Protein AF-A0A349JEP7-F1 (afdb_monomer)

Radius of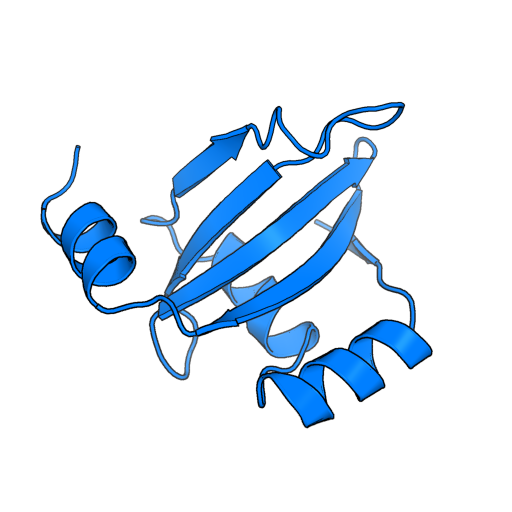 gyration: 12.42 Å; Cα contacts (8 Å, |Δi|>4): 168; chains: 1; bounding box: 28×28×32 Å

pLDDT: mean 86.29, s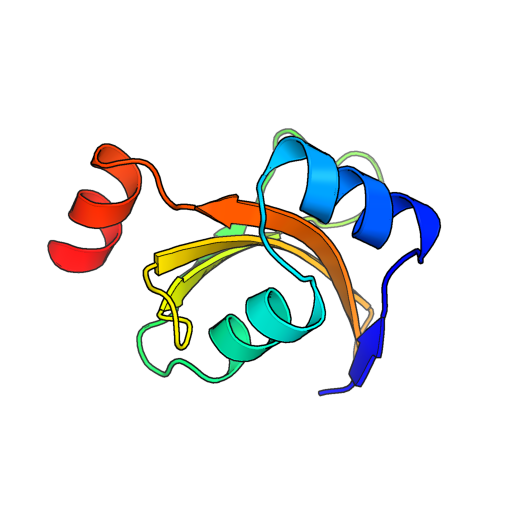td 10.94, range [48.84, 95.81]

Solvent-accessible surface area (backbone atoms only — not comparable to full-atom values): 5077 Å² total; per-residue (Å²): 128,48,78,45,65,57,68,69,55,38,52,51,30,29,74,76,46,73,31,50,60,77,52,51,57,43,21,79,72,29,90,82,38,48,74,44,79,35,74,94,68,32,87,92,48,71,29,32,36,35,38,23,50,32,100,90,45,53,31,37,33,35,30,32,76,62,85,72,32,40,36,56,71,48,40,32,69,48,50,77,66,56,46,46,59,61,72,70,55,129

Sequence (90 aa):
MEFEWNPEKAALNLQKHSVLFTEAATVFNDPLSTTFPDPDHSVGESRYVIIGLSRFGQLVVSHTDRGEKIRIISARKATRQEQRFYEEGI

Foldseek 3Di:
DAEDEDVVQQVVQCVPAVDGVVQVVCFVVAPLKDKDWDVVPPVPFTKIWIWGATPVGIKIWIWGDPDVYIYTRHMHHDDPVRVCVSVVPD

Nearest PDB structures (foldseek):
  7vd7-assembly1_A  TM=9.136E-01  e=1.068E-08  Salmonella enterica subsp. enterica serovar Typhimurium
  2vsz-assembly1_A-2  TM=4.340E-01  e=1.917E+00  Homo sapiens
  4bv8-assembly1_A-2  TM=3.386E-01  e=3.479E+00  Mus musculus
  8j1c-assembly1_A  TM=3.317E-01  e=9.579E+00  Pseudomonas veronii

Secondary structure (DSSP, 8-state):
-EEE--HHHHHHHHHHHS--HHHHGGGGG-TT-EEEE-GGG-SSS-EEEEEEEETTEEEEEEEEEETTEEEEEEEEEPPHHHHHHHHTT-

Structure (mmCIF, N/CA/C/O backbone):
data_AF-A0A349JEP7-F1
#
_entry.id   AF-A0A349JEP7-F1
#
loop_
_atom_site.group_PDB
_atom_site.id
_atom_site.type_symbol
_atom_sit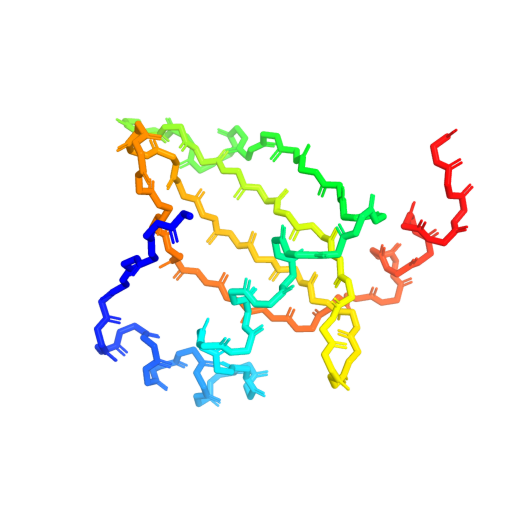e.label_atom_id
_atom_site.label_alt_id
_atom_site.label_comp_id
_atom_site.label_asym_id
_atom_site.label_entity_id
_atom_site.label_seq_id
_atom_site.pdbx_PDB_ins_code
_atom_site.Cartn_x
_atom_site.Cartn_y
_atom_site.Cartn_z
_atom_site.occupancy
_atom_site.B_iso_or_equiv
_atom_site.auth_seq_id
_atom_site.auth_comp_id
_atom_site.auth_asym_id
_atom_site.auth_atom_id
_atom_site.pdbx_PDB_model_num
ATOM 1 N N . MET A 1 1 ? -8.660 0.935 -13.923 1.00 75.44 1 MET A N 1
ATOM 2 C CA . MET A 1 1 ? -7.249 1.158 -13.549 1.00 75.44 1 MET A CA 1
ATOM 3 C C . MET A 1 1 ? -6.495 -0.135 -13.752 1.00 75.44 1 MET A C 1
ATOM 5 O O . MET A 1 1 ? -7.011 -1.182 -13.369 1.00 75.44 1 MET A O 1
ATOM 9 N N . GLU A 1 2 ? -5.322 -0.071 -14.371 1.00 88.44 2 GLU A N 1
ATOM 10 C CA . GLU A 1 2 ? -4.409 -1.213 -14.433 1.00 88.44 2 GLU A CA 1
ATOM 11 C C . GLU A 1 2 ? -3.448 -1.163 -13.245 1.00 88.44 2 GLU A C 1
ATOM 13 O O . GLU A 1 2 ? -2.908 -0.103 -12.928 1.00 88.44 2 GLU A O 1
ATOM 18 N N . PHE A 1 3 ? -3.221 -2.306 -12.599 1.00 93.00 3 PHE A N 1
ATOM 19 C CA . PHE A 1 3 ? -2.277 -2.417 -11.491 1.00 93.00 3 PHE A CA 1
ATOM 20 C C . PHE A 1 3 ? -1.054 -3.219 -11.915 1.00 93.00 3 PHE A C 1
ATOM 22 O O . PHE A 1 3 ? -1.179 -4.304 -12.482 1.00 93.00 3 PHE A O 1
ATOM 29 N N . GLU A 1 4 ? 0.128 -2.700 -11.599 1.00 94.44 4 GLU A N 1
ATOM 30 C CA . GLU A 1 4 ? 1.397 -3.384 -11.818 1.00 94.44 4 GLU A CA 1
ATOM 31 C C . GLU A 1 4 ? 2.186 -3.513 -10.514 1.00 94.44 4 GLU A C 1
ATOM 33 O O . GLU A 1 4 ? 2.111 -2.679 -9.610 1.00 94.44 4 GLU A O 1
ATOM 38 N N . TRP A 1 5 ? 2.980 -4.571 -10.402 1.00 95.00 5 TRP A N 1
ATOM 39 C CA . TRP A 1 5 ? 3.906 -4.753 -9.292 1.00 95.00 5 TRP A CA 1
ATOM 40 C C . TRP A 1 5 ? 5.030 -5.704 -9.683 1.00 95.00 5 TRP A C 1
ATOM 42 O O . TRP A 1 5 ? 4.911 -6.502 -10.609 1.00 95.00 5 TRP A O 1
ATOM 52 N N . ASN A 1 6 ? 6.139 -5.636 -8.948 1.00 93.62 6 ASN A N 1
ATOM 53 C CA . ASN A 1 6 ? 7.187 -6.642 -9.073 1.00 93.62 6 ASN A CA 1
ATOM 54 C C . ASN A 1 6 ? 6.753 -7.912 -8.295 1.00 93.62 6 ASN A C 1
ATOM 56 O O . ASN A 1 6 ? 6.409 -7.793 -7.115 1.00 93.62 6 ASN A O 1
ATOM 60 N N . PRO A 1 7 ? 6.765 -9.110 -8.912 1.00 94.31 7 PRO A N 1
ATOM 61 C CA . PRO A 1 7 ? 6.311 -10.349 -8.274 1.00 94.31 7 PRO A CA 1
ATOM 62 C C . PRO A 1 7 ? 7.179 -10.776 -7.081 1.00 94.31 7 PRO A C 1
ATOM 64 O O . PRO A 1 7 ? 6.646 -11.258 -6.084 1.00 94.31 7 PRO A O 1
ATOM 67 N N . GLU A 1 8 ? 8.490 -10.535 -7.125 1.00 95.12 8 GLU A N 1
ATOM 68 C CA . GLU A 1 8 ? 9.395 -10.791 -5.997 1.00 95.12 8 GLU A CA 1
ATOM 69 C C . GLU A 1 8 ? 9.058 -9.870 -4.823 1.00 95.12 8 GLU A C 1
ATOM 71 O O . GLU A 1 8 ? 8.962 -10.316 -3.680 1.00 95.12 8 GLU A O 1
ATOM 76 N N . LYS A 1 9 ? 8.779 -8.587 -5.099 1.00 93.38 9 LYS A N 1
ATOM 77 C CA . LYS A 1 9 ? 8.297 -7.660 -4.064 1.00 93.38 9 LYS A CA 1
ATOM 78 C C . LYS A 1 9 ? 6.948 -8.081 -3.495 1.00 93.38 9 LYS A C 1
ATOM 80 O O . LYS A 1 9 ? 6.762 -7.966 -2.289 1.00 93.38 9 LYS A O 1
ATOM 85 N N . ALA A 1 10 ? 6.030 -8.569 -4.325 1.00 94.44 10 ALA A N 1
ATOM 86 C CA . ALA A 1 10 ? 4.734 -9.051 -3.859 1.00 94.44 10 ALA A CA 1
ATOM 87 C C . ALA A 1 10 ? 4.892 -10.247 -2.904 1.00 94.44 10 ALA A C 1
ATOM 89 O O . ALA A 1 10 ? 4.270 -10.268 -1.842 1.00 94.44 10 ALA A O 1
ATOM 90 N N . ALA A 1 11 ? 5.773 -11.197 -3.235 1.00 95.06 11 ALA A N 1
ATOM 91 C CA . ALA A 1 11 ? 6.078 -12.339 -2.376 1.00 95.06 11 ALA A CA 1
ATOM 92 C C . ALA A 1 11 ? 6.719 -11.908 -1.044 1.00 95.06 11 ALA A C 1
ATOM 94 O O . ALA A 1 11 ? 6.278 -12.334 0.024 1.00 95.06 11 ALA A O 1
ATOM 95 N N . LEU A 1 12 ? 7.703 -11.003 -1.090 1.00 95.50 12 LEU A N 1
ATOM 96 C CA . LEU A 1 12 ? 8.340 -10.452 0.111 1.00 95.50 12 LEU A CA 1
ATOM 97 C C . LEU A 1 12 ? 7.351 -9.665 0.979 1.00 95.50 12 LEU A C 1
ATOM 99 O O . LEU A 1 12 ? 7.386 -9.759 2.206 1.00 95.50 12 LEU A O 1
ATOM 103 N N . ASN A 1 13 ? 6.445 -8.906 0.361 1.00 95.81 13 ASN A N 1
ATOM 104 C CA . ASN A 1 13 ? 5.415 -8.165 1.076 1.00 95.81 13 ASN A CA 1
ATOM 105 C C . ASN A 1 13 ? 4.436 -9.109 1.776 1.00 95.81 13 ASN A C 1
ATOM 107 O O . ASN A 1 13 ? 4.116 -8.898 2.943 1.00 95.81 13 ASN A O 1
ATOM 111 N N . LEU A 1 14 ? 4.007 -10.175 1.097 1.00 94.81 14 LEU A N 1
ATOM 112 C CA . LEU A 1 14 ? 3.163 -11.198 1.701 1.00 94.81 14 LEU A CA 1
ATOM 113 C C . LEU A 1 14 ? 3.859 -11.848 2.903 1.00 94.81 14 LEU A C 1
ATOM 115 O O . LEU A 1 14 ? 3.248 -11.991 3.958 1.00 94.81 14 LEU A O 1
ATOM 119 N N . GLN A 1 15 ? 5.142 -12.186 2.779 1.00 95.06 15 GLN A N 1
ATOM 120 C CA . GLN A 1 15 ? 5.899 -12.782 3.878 1.00 95.06 15 GLN A CA 1
ATOM 121 C C . GLN A 1 15 ? 6.049 -11.823 5.069 1.00 95.06 15 GLN A C 1
ATOM 123 O O . GLN A 1 15 ? 5.899 -12.233 6.217 1.00 95.06 15 GLN A O 1
ATOM 128 N N . LYS A 1 16 ? 6.341 -10.545 4.806 1.00 94.56 16 LYS A N 1
ATOM 129 C CA . LYS A 1 16 ? 6.639 -9.547 5.843 1.00 94.56 16 LYS A CA 1
ATOM 130 C C . LYS A 1 16 ? 5.392 -8.950 6.498 1.00 94.56 16 LYS A C 1
ATOM 132 O O . LYS A 1 16 ? 5.410 -8.642 7.686 1.00 94.56 16 LYS A O 1
ATOM 137 N N . HIS A 1 17 ? 4.336 -8.734 5.719 1.00 93.56 17 HIS A N 1
ATOM 138 C CA . HIS A 1 17 ? 3.154 -7.973 6.129 1.00 93.56 17 HIS A CA 1
ATOM 139 C C . HIS A 1 17 ? 1.858 -8.781 6.078 1.00 93.56 17 HIS A C 1
ATOM 141 O O . HIS A 1 17 ? 0.837 -8.295 6.561 1.00 93.56 17 HIS A O 1
ATOM 147 N N . SER A 1 18 ? 1.890 -9.999 5.526 1.00 94.06 18 SER A N 1
ATOM 148 C CA . SER A 1 18 ? 0.711 -10.856 5.350 1.00 94.06 18 SER A CA 1
ATOM 149 C C . SER A 1 18 ? -0.414 -10.169 4.572 1.00 94.06 18 SER A C 1
ATOM 151 O O . SER A 1 18 ? -1.585 -10.370 4.873 1.00 94.06 18 SER A O 1
ATOM 153 N N . VAL A 1 19 ? -0.039 -9.343 3.589 1.00 94.62 19 VAL A N 1
ATOM 154 C CA . VAL A 1 19 ? -0.954 -8.623 2.696 1.00 94.62 19 VAL A CA 1
ATOM 155 C C . VAL A 1 19 ? -0.569 -8.930 1.257 1.00 94.62 19 VAL A C 1
ATOM 157 O O . VAL A 1 19 ? 0.590 -8.748 0.859 1.00 94.62 19 VAL A O 1
ATOM 160 N N . LEU A 1 20 ? -1.546 -9.388 0.477 1.00 95.31 20 LEU A N 1
ATOM 161 C CA . LEU A 1 20 ? -1.382 -9.614 -0.956 1.00 95.31 20 LEU A CA 1
ATOM 162 C C . LEU A 1 20 ? -1.494 -8.286 -1.709 1.00 95.31 20 LEU A C 1
ATOM 164 O O . LEU A 1 20 ? -2.303 -7.431 -1.368 1.00 95.31 20 LEU A O 1
ATOM 168 N N . PHE A 1 21 ? -0.741 -8.110 -2.791 1.00 95.38 21 PHE A N 1
ATOM 169 C CA . PHE A 1 21 ? -0.905 -6.916 -3.630 1.00 95.38 21 PHE A CA 1
ATOM 170 C C . PHE A 1 21 ? -2.224 -6.900 -4.404 1.00 95.38 21 PHE A C 1
ATOM 172 O O . PHE A 1 21 ? -2.783 -5.834 -4.633 1.00 95.38 21 PHE A O 1
ATOM 179 N N . THR A 1 22 ? -2.773 -8.070 -4.725 1.00 94.50 22 THR A N 1
ATOM 180 C CA . THR A 1 22 ? -4.128 -8.188 -5.279 1.00 94.50 22 THR A CA 1
ATOM 181 C C . THR A 1 22 ? -5.194 -7.722 -4.288 1.00 94.50 22 THR A C 1
ATOM 183 O O . THR A 1 22 ? -6.169 -7.098 -4.686 1.00 94.50 22 THR A O 1
ATOM 186 N N . GLU A 1 23 ? -4.996 -7.985 -2.996 1.00 94.12 23 GLU A N 1
ATOM 187 C CA . GLU A 1 23 ? -5.836 -7.457 -1.922 1.00 94.12 23 GLU A CA 1
ATOM 188 C C . GLU A 1 23 ? -5.618 -5.949 -1.749 1.00 94.12 23 GLU A C 1
ATOM 190 O O . GLU A 1 23 ? -6.583 -5.195 -1.699 1.00 94.12 23 GLU A O 1
ATOM 195 N N . ALA A 1 24 ? -4.369 -5.486 -1.728 1.00 94.75 24 ALA A N 1
ATOM 196 C CA . ALA A 1 24 ? -4.040 -4.066 -1.631 1.00 94.75 24 ALA A CA 1
ATOM 197 C C . ALA A 1 24 ? -4.660 -3.237 -2.768 1.00 94.75 24 ALA A C 1
ATOM 199 O O . ALA A 1 24 ? -5.117 -2.124 -2.533 1.00 94.75 24 ALA A O 1
ATOM 200 N N . ALA A 1 25 ? -4.752 -3.793 -3.979 1.00 94.69 25 ALA A N 1
ATOM 201 C CA . ALA A 1 25 ? -5.427 -3.154 -5.107 1.00 94.69 25 ALA A CA 1
ATOM 202 C C . ALA A 1 25 ? -6.921 -2.883 -4.842 1.00 94.69 25 ALA A C 1
ATOM 204 O O . ALA A 1 25 ? -7.491 -1.967 -5.426 1.00 94.69 25 ALA A O 1
ATOM 205 N N . THR A 1 26 ? -7.564 -3.632 -3.936 1.00 94.12 26 THR A N 1
ATOM 206 C CA . THR A 1 26 ? -8.981 -3.408 -3.598 1.00 94.12 26 THR A CA 1
ATOM 207 C C . THR A 1 26 ? -9.218 -2.106 -2.836 1.00 94.12 26 THR A C 1
ATOM 209 O O . THR A 1 26 ? -10.310 -1.558 -2.934 1.00 94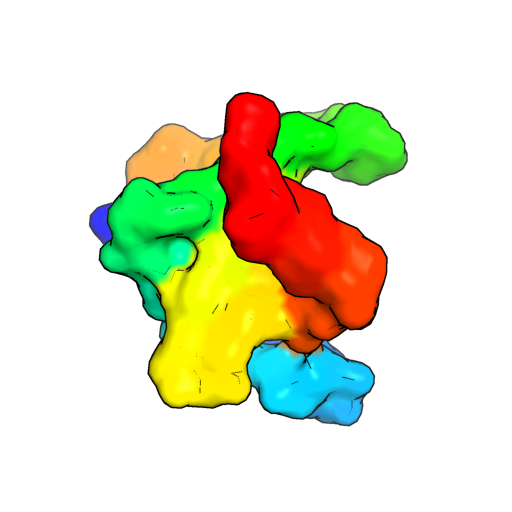.12 26 THR A O 1
ATOM 212 N N . VAL A 1 27 ? -8.193 -1.571 -2.163 1.00 93.25 27 VAL A N 1
ATOM 213 C CA . VAL A 1 27 ? -8.252 -0.290 -1.438 1.00 93.25 27 VAL A CA 1
ATOM 214 C C . VAL A 1 27 ? -8.582 0.872 -2.374 1.00 93.25 27 VAL A C 1
ATOM 216 O O . VAL A 1 27 ? -9.276 1.796 -1.983 1.00 93.25 27 VAL A O 1
ATOM 219 N N . PHE A 1 28 ? -8.154 0.810 -3.635 1.00 91.56 28 PHE A N 1
ATOM 220 C CA . PHE A 1 28 ? -8.444 1.851 -4.627 1.00 91.56 28 PHE A CA 1
ATOM 221 C C . PHE A 1 28 ? -9.916 1.883 -5.063 1.00 91.56 28 PHE A C 1
ATOM 223 O O . PHE A 1 28 ? -10.344 2.839 -5.703 1.00 91.56 28 PHE A O 1
ATOM 230 N N . ASN A 1 29 ? -10.690 0.845 -4.732 1.00 90.88 29 ASN A N 1
ATOM 231 C CA . ASN A 1 29 ? -12.134 0.807 -4.962 1.00 90.88 29 ASN A CA 1
ATOM 232 C C . ASN A 1 29 ? -12.937 1.243 -3.728 1.00 90.88 29 ASN A C 1
ATOM 234 O O . ASN A 1 29 ? -14.164 1.275 -3.801 1.00 90.88 29 ASN A O 1
ATOM 238 N N . ASP A 1 30 ? -12.280 1.530 -2.602 1.00 89.38 30 ASP A N 1
ATOM 239 C CA . ASP A 1 30 ? -12.940 2.044 -1.409 1.00 89.38 30 ASP A CA 1
ATOM 240 C C . ASP A 1 30 ? -13.260 3.540 -1.598 1.00 89.38 30 ASP A C 1
ATOM 242 O O . ASP A 1 30 ? -12.333 4.348 -1.715 1.00 89.38 30 ASP A O 1
ATOM 246 N N . PRO A 1 31 ? -14.546 3.944 -1.618 1.00 86.00 31 PRO A N 1
ATOM 247 C CA . PRO A 1 31 ? -14.938 5.343 -1.794 1.00 86.00 31 PRO A CA 1
ATOM 248 C C . PRO A 1 31 ? -14.464 6.260 -0.666 1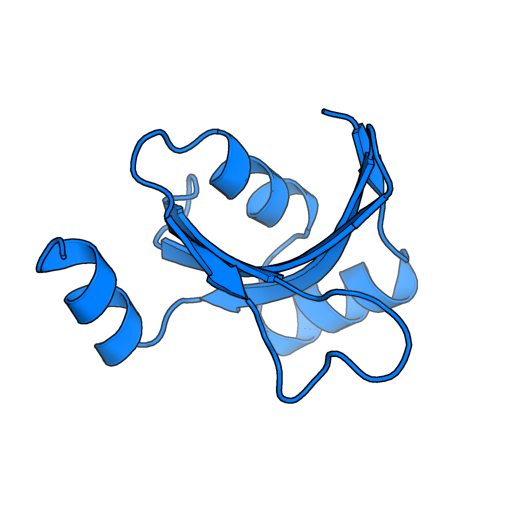.00 86.00 31 PRO A C 1
ATOM 250 O O . PRO A 1 31 ? -14.418 7.473 -0.851 1.00 86.00 31 PRO A O 1
ATOM 253 N N . LEU A 1 32 ? -14.157 5.688 0.500 1.00 86.94 32 LEU A N 1
ATOM 254 C CA . LEU A 1 32 ? -13.652 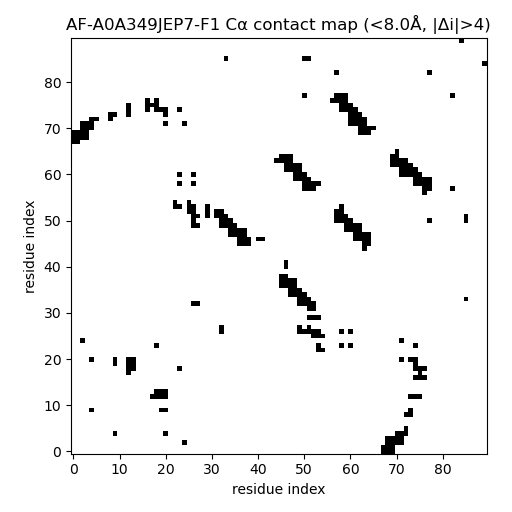6.414 1.659 1.00 86.94 32 LEU A CA 1
ATOM 255 C C . LEU A 1 32 ? -12.121 6.420 1.717 1.00 86.94 32 LEU A C 1
ATOM 257 O O . LEU A 1 32 ? -11.558 6.957 2.665 1.00 86.94 32 LEU A O 1
ATOM 261 N N . SER A 1 33 ? -11.441 5.824 0.734 1.00 89.88 33 SER A N 1
ATOM 262 C CA . SER A 1 33 ? -9.983 5.804 0.704 1.00 89.88 33 SER A CA 1
ATOM 263 C C . SER A 1 33 ? -9.400 7.209 0.562 1.00 89.88 33 SER A C 1
ATOM 265 O O . SER A 1 33 ? -9.886 8.041 -0.207 1.00 89.88 33 SER A O 1
ATOM 267 N N . THR A 1 34 ? -8.308 7.459 1.280 1.00 89.12 34 THR A N 1
ATOM 268 C CA . THR A 1 34 ? -7.619 8.750 1.255 1.00 89.12 34 THR A CA 1
ATOM 269 C C . THR A 1 34 ? -6.185 8.564 0.800 1.00 89.12 34 THR A C 1
ATOM 271 O O . THR A 1 34 ? -5.451 7.735 1.342 1.00 89.12 34 THR A O 1
ATOM 274 N N . THR A 1 35 ? -5.787 9.347 -0.201 1.00 90.12 35 THR A N 1
ATOM 275 C CA . THR A 1 35 ? -4.439 9.322 -0.777 1.00 90.12 35 THR A CA 1
ATOM 276 C C . THR A 1 35 ? -3.668 10.574 -0.385 1.00 90.12 35 THR A C 1
ATOM 278 O O . THR A 1 35 ? -4.177 11.686 -0.509 1.00 90.12 35 THR A O 1
ATOM 281 N N . PHE A 1 36 ? 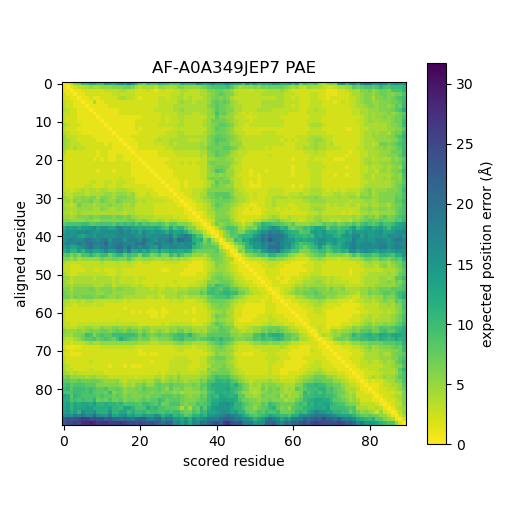-2.423 10.394 0.046 1.00 86.94 36 PHE A N 1
ATOM 282 C CA . PHE A 1 36 ? -1.524 11.465 0.463 1.00 86.94 36 PHE A CA 1
ATOM 283 C C . PHE A 1 36 ? -0.166 11.324 -0.237 1.00 86.94 36 PHE A C 1
ATOM 285 O O . PHE A 1 36 ? 0.276 10.197 -0.486 1.00 86.94 36 PHE A O 1
ATOM 292 N N . PRO A 1 37 ? 0.519 12.433 -0.564 1.00 84.62 37 PRO A N 1
ATOM 293 C CA . PRO A 1 37 ? 1.883 12.377 -1.079 1.00 84.62 37 PRO A CA 1
ATOM 294 C C . PRO A 1 37 ? 2.854 11.838 -0.015 1.00 84.62 37 PRO A C 1
ATOM 296 O O . PRO A 1 37 ? 2.718 12.146 1.167 1.00 84.62 37 PRO A O 1
ATOM 299 N N . ASP A 1 38 ? 3.854 11.068 -0.449 1.00 79.31 38 ASP A N 1
ATOM 300 C CA . ASP A 1 38 ? 4.947 10.527 0.375 1.00 79.31 38 ASP A CA 1
ATOM 301 C C . ASP A 1 38 ? 6.273 11.229 0.011 1.00 79.31 38 ASP A C 1
ATOM 303 O O . ASP A 1 38 ? 7.093 10.688 -0.748 1.00 79.31 38 ASP A O 1
ATOM 307 N N . PRO A 1 39 ? 6.477 12.481 0.472 1.00 64.56 39 PRO A N 1
ATOM 308 C CA . PRO A 1 39 ? 7.613 13.312 0.071 1.00 64.56 39 PRO A CA 1
ATOM 309 C C . PRO A 1 39 ? 8.963 12.721 0.495 1.00 64.56 39 PRO A C 1
ATOM 311 O O . PRO A 1 39 ? 9.944 12.888 -0.229 1.00 64.56 39 PRO A O 1
ATOM 314 N N . ASP A 1 40 ? 9.006 11.961 1.594 1.00 63.97 40 ASP A N 1
ATOM 315 C CA . ASP A 1 40 ? 10.229 11.329 2.106 1.00 63.97 40 ASP A CA 1
ATOM 316 C C . ASP A 1 40 ? 10.794 10.263 1.153 1.00 63.97 40 ASP A C 1
ATOM 318 O O . ASP A 1 40 ? 11.996 9.993 1.146 1.00 63.97 40 ASP A O 1
ATOM 322 N N . HIS A 1 41 ? 9.950 9.686 0.292 1.00 61.94 41 HIS A N 1
ATOM 323 C CA . HIS A 1 41 ? 10.350 8.658 -0.671 1.00 61.94 41 HIS A CA 1
ATOM 324 C C . HIS A 1 41 ? 10.268 9.115 -2.137 1.00 61.94 41 HIS A C 1
ATOM 326 O O . HIS A 1 41 ? 10.359 8.280 -3.041 1.00 61.94 41 HIS A O 1
ATOM 332 N N . SER A 1 42 ? 10.128 10.424 -2.380 1.00 61.19 42 SER A N 1
ATOM 333 C CA . SER A 1 42 ? 9.855 11.013 -3.703 1.00 61.19 42 SER A CA 1
ATOM 334 C C . SER A 1 42 ? 11.100 11.353 -4.542 1.00 61.19 42 SER A C 1
ATOM 336 O O . SER A 1 42 ? 11.013 12.101 -5.516 1.00 61.19 42 SER A O 1
ATOM 338 N N . VAL A 1 43 ? 12.286 10.830 -4.205 1.00 58.44 43 VAL A N 1
ATOM 339 C CA . VAL A 1 43 ? 13.509 11.102 -4.984 1.00 58.44 43 VAL A CA 1
ATOM 340 C C . VAL A 1 43 ? 13.446 10.365 -6.331 1.00 58.44 43 VAL A C 1
ATOM 342 O O . VAL A 1 43 ? 13.814 9.197 -6.435 1.00 58.44 43 VAL A O 1
ATOM 345 N N . GLY A 1 44 ? 12.963 11.057 -7.367 1.00 63.75 44 GLY A N 1
ATOM 346 C CA . GLY A 1 44 ? 12.953 10.607 -8.767 1.00 63.75 44 GLY A CA 1
ATOM 347 C C . GLY A 1 44 ? 11.621 10.048 -9.291 1.00 63.75 44 GLY A C 1
ATOM 348 O O . GLY A 1 44 ? 11.418 10.054 -10.501 1.00 63.75 44 GLY A O 1
ATOM 349 N N . GLU A 1 45 ? 10.695 9.630 -8.422 1.00 67.88 45 GLU A N 1
ATOM 350 C CA . GLU A 1 45 ? 9.321 9.227 -8.781 1.00 67.88 45 GLU A CA 1
ATOM 351 C C . GLU A 1 45 ? 8.346 9.733 -7.706 1.00 67.88 45 GLU A C 1
ATOM 353 O O . GLU A 1 45 ? 8.596 9.531 -6.516 1.00 67.88 45 GLU A O 1
ATOM 358 N N . SER A 1 46 ? 7.228 10.354 -8.105 1.00 80.38 46 SER A N 1
ATOM 359 C CA . SER A 1 46 ? 6.166 10.758 -7.173 1.00 80.38 46 SER A CA 1
ATOM 360 C C . SER A 1 46 ? 5.561 9.522 -6.515 1.00 80.38 46 SER A C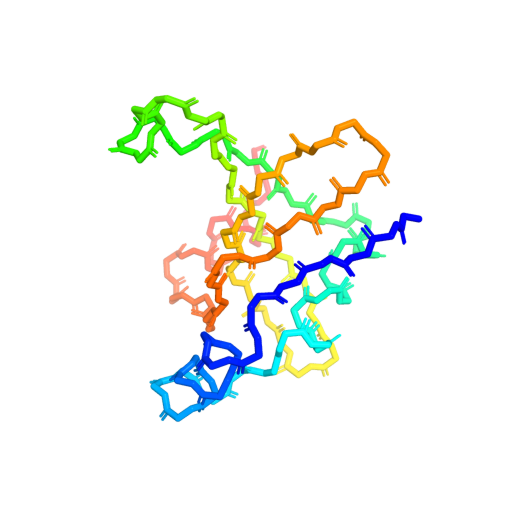 1
ATOM 362 O O . SER A 1 46 ? 4.988 8.663 -7.196 1.00 80.38 46 SER A O 1
ATOM 364 N N . ARG A 1 47 ? 5.708 9.416 -5.193 1.00 88.00 47 ARG A N 1
ATOM 365 C CA . ARG A 1 47 ? 5.115 8.337 -4.404 1.00 88.00 47 ARG A CA 1
ATOM 366 C C . ARG A 1 47 ? 3.945 8.845 -3.594 1.00 88.00 47 ARG A C 1
ATOM 368 O O . ARG A 1 47 ? 3.946 9.969 -3.096 1.00 88.00 47 ARG A O 1
ATOM 375 N N . TYR A 1 48 ? 2.972 7.965 -3.450 1.00 90.31 48 TYR A N 1
ATOM 376 C CA . TYR A 1 48 ? 1.733 8.224 -2.755 1.00 90.31 48 TYR A CA 1
ATOM 377 C C . TYR A 1 48 ? 1.444 7.080 -1.798 1.00 90.31 48 TYR A C 1
ATOM 379 O O . TYR A 1 48 ? 1.782 5.919 -2.048 1.00 90.31 48 TYR A O 1
ATOM 387 N N . VAL A 1 49 ? 0.791 7.415 -0.697 1.00 91.19 49 VAL A N 1
ATOM 388 C CA . VAL A 1 49 ? 0.247 6.455 0.250 1.00 91.19 49 VAL A CA 1
ATOM 389 C C . VAL A 1 49 ? -1.262 6.589 0.217 1.00 91.19 49 VAL A C 1
ATOM 391 O O . VAL A 1 49 ? -1.789 7.668 0.463 1.00 91.19 49 VAL A O 1
ATOM 394 N N . ILE A 1 50 ? -1.947 5.489 -0.076 1.00 91.62 50 ILE A N 1
ATOM 395 C CA . ILE A 1 50 ? -3.396 5.387 0.058 1.00 91.62 50 ILE A CA 1
ATOM 396 C C . ILE A 1 50 ? -3.729 4.569 1.300 1.00 91.62 50 ILE A C 1
ATOM 398 O O . ILE A 1 50 ? -3.140 3.512 1.551 1.00 91.62 50 ILE A O 1
ATOM 402 N N . ILE A 1 51 ? -4.662 5.082 2.089 1.00 91.69 51 ILE A N 1
ATOM 403 C CA . ILE A 1 51 ? -5.235 4.402 3.240 1.00 91.69 51 ILE A CA 1
ATOM 404 C C . ILE A 1 51 ? -6.696 4.132 2.920 1.00 91.69 51 ILE A C 1
ATOM 406 O O . ILE A 1 51 ? -7.421 5.050 2.551 1.00 91.69 51 ILE A O 1
ATOM 410 N N . GLY A 1 52 ? -7.136 2.892 3.081 1.00 91.94 52 GLY A N 1
ATOM 411 C CA . GLY A 1 52 ? -8.543 2.557 2.908 1.00 91.94 52 GLY A CA 1
ATOM 412 C C . GLY A 1 52 ? -8.855 1.123 3.287 1.00 91.94 52 GLY A C 1
ATOM 413 O O . GLY A 1 52 ? -7.992 0.366 3.752 1.00 91.94 52 GLY A O 1
ATOM 414 N N . LEU A 1 53 ? -10.119 0.765 3.124 1.00 91.69 53 LEU A N 1
ATOM 415 C CA . LEU A 1 53 ? -10.658 -0.510 3.548 1.00 91.69 53 LEU A CA 1
ATOM 416 C C . LEU A 1 53 ? -10.523 -1.560 2.440 1.00 91.69 53 LEU A C 1
ATOM 418 O O . LEU A 1 53 ? -10.978 -1.386 1.314 1.00 91.69 53 LEU A O 1
ATOM 422 N N . SER A 1 54 ? -9.922 -2.696 2.782 1.00 91.81 54 SER A N 1
ATOM 423 C CA . SER A 1 54 ? -9.976 -3.913 1.974 1.00 91.81 54 SER A CA 1
ATOM 424 C C . SER A 1 54 ? -11.007 -4.889 2.542 1.00 91.81 54 SER A C 1
ATOM 426 O O . SER A 1 54 ? -11.518 -4.716 3.652 1.00 91.81 54 SER A O 1
ATOM 428 N N . ARG A 1 55 ? -11.235 -6.004 1.839 1.00 84.88 55 ARG A N 1
ATOM 429 C CA . ARG A 1 55 ? -12.073 -7.108 2.341 1.00 84.88 55 ARG A CA 1
ATOM 430 C C . ARG A 1 55 ? -11.632 -7.640 3.714 1.00 84.88 55 ARG A C 1
ATOM 432 O O . ARG A 1 55 ? -12.465 -8.180 4.438 1.00 84.88 55 ARG A O 1
ATOM 439 N N . PHE A 1 56 ? -10.352 -7.519 4.066 1.00 85.75 56 PHE A N 1
ATOM 440 C CA . PHE A 1 56 ? -9.792 -8.064 5.308 1.00 85.75 56 PHE A CA 1
ATOM 441 C C . PHE A 1 56 ? -9.423 -6.987 6.339 1.00 85.75 56 PHE A C 1
ATOM 443 O O . PHE A 1 56 ? -8.798 -7.293 7.356 1.00 85.75 56 PHE A O 1
ATOM 450 N N . GLY A 1 57 ? -9.836 -5.739 6.104 1.00 88.31 57 GLY A N 1
ATOM 451 C CA . GLY A 1 57 ? -9.627 -4.611 7.009 1.00 88.31 57 GLY A CA 1
ATOM 452 C C . GLY A 1 57 ? -8.824 -3.478 6.381 1.00 88.31 57 GLY A C 1
ATOM 453 O O . GLY A 1 57 ? -8.555 -3.468 5.178 1.00 88.31 57 GLY A O 1
ATOM 454 N N . GLN A 1 58 ? -8.458 -2.501 7.206 1.00 91.69 58 GLN A N 1
ATOM 455 C CA . GLN A 1 58 ? -7.816 -1.278 6.743 1.00 91.69 58 GLN A CA 1
ATOM 456 C C . GLN A 1 58 ? -6.335 -1.486 6.417 1.00 91.69 58 GLN A C 1
ATOM 458 O O . GLN A 1 58 ? -5.552 -1.998 7.230 1.00 91.69 58 GLN A O 1
ATOM 463 N N . LEU A 1 59 ? -5.951 -1.050 5.223 1.00 94.56 59 LEU A N 1
ATOM 464 C CA . LEU A 1 59 ? -4.605 -1.179 4.690 1.00 94.56 59 LEU A CA 1
ATOM 465 C C . LEU A 1 59 ? -4.007 0.191 4.386 1.00 94.56 59 LEU A C 1
ATOM 467 O O . LEU A 1 59 ? -4.708 1.150 4.077 1.00 94.56 59 LEU A O 1
ATOM 471 N N . VAL A 1 60 ? -2.682 0.235 4.448 1.00 92.94 60 VAL A N 1
ATOM 472 C CA . VAL A 1 60 ? -1.842 1.339 3.995 1.00 92.94 60 VAL A CA 1
ATOM 473 C C . VAL A 1 6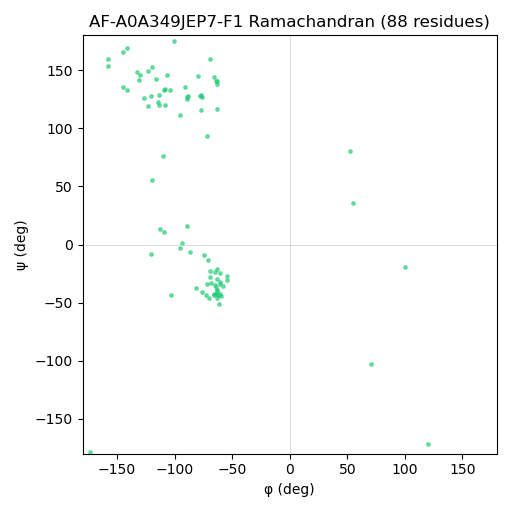0 ? -1.037 0.815 2.817 1.00 92.94 60 VAL A C 1
ATOM 475 O O . VAL A 1 60 ? -0.293 -0.164 2.957 1.00 92.94 60 VAL A O 1
ATOM 478 N N . VAL A 1 61 ? -1.204 1.440 1.656 1.00 94.44 61 VAL A N 1
ATOM 479 C CA . VAL A 1 61 ? -0.610 0.997 0.394 1.00 94.44 61 VAL A CA 1
ATOM 480 C C . VAL A 1 61 ? 0.227 2.123 -0.194 1.00 94.44 61 VAL A C 1
ATOM 482 O O . VAL A 1 61 ? -0.281 3.191 -0.526 1.00 94.44 61 VAL A O 1
ATOM 485 N N . SER A 1 62 ? 1.522 1.871 -0.354 1.00 93.25 62 SER A N 1
ATOM 486 C CA . SER A 1 62 ? 2.423 2.783 -1.055 1.00 93.25 62 SER A CA 1
ATOM 487 C C . SER A 1 62 ? 2.417 2.445 -2.539 1.00 93.25 62 SER A C 1
ATOM 489 O O . SER A 1 62 ? 2.652 1.292 -2.924 1.00 93.25 62 SER A O 1
ATOM 491 N N . HIS A 1 63 ? 2.186 3.448 -3.373 1.00 93.62 63 HIS A N 1
ATOM 492 C CA . HIS A 1 63 ? 2.119 3.309 -4.819 1.00 93.62 63 HIS A CA 1
ATOM 493 C C . HIS A 1 63 ? 2.761 4.500 -5.531 1.00 93.62 63 HIS A C 1
ATOM 495 O O . HIS A 1 63 ? 3.128 5.503 -4.920 1.00 93.62 63 HIS A O 1
ATOM 501 N N . THR A 1 64 ? 2.938 4.356 -6.838 1.00 91.25 64 THR A N 1
ATOM 502 C CA . THR A 1 64 ? 3.276 5.461 -7.733 1.00 91.25 64 THR A CA 1
ATOM 503 C C . THR A 1 64 ? 2.337 5.437 -8.928 1.00 91.25 64 THR A C 1
ATOM 505 O O . THR A 1 64 ? 1.991 4.359 -9.432 1.00 91.25 64 THR A O 1
ATOM 508 N N . ASP A 1 65 ? 1.937 6.627 -9.358 1.00 88.06 65 ASP A N 1
ATOM 509 C CA . ASP A 1 65 ? 1.066 6.822 -10.504 1.00 88.06 65 ASP A CA 1
ATOM 510 C C . ASP A 1 65 ? 1.904 6.945 -11.773 1.00 88.06 65 ASP A C 1
ATOM 512 O O . ASP A 1 65 ? 2.803 7.780 -11.883 1.00 88.06 65 ASP A O 1
ATOM 516 N N . ARG A 1 66 ? 1.600 6.103 -12.759 1.00 84.62 66 ARG A N 1
ATOM 517 C CA . ARG A 1 66 ? 2.252 6.073 -14.073 1.00 84.62 66 ARG A CA 1
ATOM 518 C C . ARG A 1 66 ? 1.224 6.337 -15.168 1.00 84.62 66 ARG A C 1
ATOM 520 O O . ARG A 1 66 ? 1.034 5.530 -16.076 1.00 84.62 66 ARG A O 1
ATOM 527 N N . GLY A 1 67 ? 0.526 7.465 -15.049 1.00 82.25 67 GLY A N 1
ATOM 528 C CA . GLY A 1 67 ? -0.570 7.839 -15.943 1.00 82.25 67 GLY A CA 1
ATOM 529 C C . GLY A 1 67 ? -1.793 6.953 -15.719 1.00 82.25 67 GLY A C 1
ATOM 530 O O . GLY A 1 67 ? -2.515 7.133 -14.748 1.00 82.25 67 GLY A O 1
ATOM 531 N N . GLU A 1 68 ? -2.021 5.981 -16.604 1.00 84.75 68 GLU A N 1
ATOM 532 C CA . GLU A 1 68 ? -3.185 5.077 -16.533 1.00 84.75 68 GLU A CA 1
ATOM 533 C C . GLU A 1 68 ? -2.957 3.835 -15.652 1.00 84.75 68 GLU A C 1
ATOM 535 O O . GLU A 1 68 ? -3.882 3.045 -15.419 1.00 84.75 68 GLU A O 1
ATOM 540 N N . LYS A 1 69 ? -1.722 3.652 -15.164 1.00 90.00 69 LYS A N 1
ATOM 541 C CA . LYS A 1 69 ? -1.318 2.501 -14.352 1.00 90.00 69 LYS A CA 1
ATOM 542 C C . LYS A 1 69 ? -0.917 2.918 -12.949 1.00 90.00 69 LYS A C 1
ATOM 544 O O . LYS A 1 69 ? -0.229 3.920 -12.764 1.00 90.00 69 LYS A O 1
ATOM 549 N N . ILE A 1 70 ? -1.269 2.079 -11.984 1.00 92.81 70 ILE A N 1
ATOM 550 C CA . ILE A 1 70 ? -0.851 2.212 -10.592 1.00 92.81 70 ILE A CA 1
ATOM 551 C C . ILE A 1 70 ? 0.156 1.114 -10.291 1.00 92.81 70 ILE A C 1
ATOM 553 O O . ILE A 1 70 ? -0.152 -0.078 -10.379 1.00 92.81 70 ILE A O 1
ATOM 557 N N . ARG A 1 71 ? 1.368 1.507 -9.898 1.00 93.50 71 ARG A N 1
ATOM 558 C CA . ARG A 1 71 ? 2.386 0.556 -9.458 1.00 93.50 71 ARG A CA 1
ATOM 559 C C . ARG A 1 71 ? 2.373 0.432 -7.945 1.00 93.50 71 ARG A C 1
ATOM 561 O O . ARG A 1 71 ? 2.803 1.349 -7.249 1.00 93.50 71 ARG A O 1
ATOM 568 N N . ILE A 1 72 ? 1.951 -0.721 -7.435 1.00 94.69 72 ILE A N 1
ATOM 569 C CA . ILE A 1 72 ? 2.001 -1.011 -5.998 1.00 94.69 72 ILE A CA 1
ATOM 570 C C . ILE A 1 72 ? 3.446 -1.344 -5.607 1.00 94.69 72 ILE A C 1
ATOM 572 O O . ILE A 1 72 ? 4.103 -2.200 -6.209 1.00 94.69 72 ILE A O 1
ATOM 576 N N . ILE A 1 73 ? 3.950 -0.646 -4.590 1.00 92.44 73 ILE A N 1
ATOM 577 C CA . ILE A 1 73 ? 5.328 -0.762 -4.100 1.00 92.44 73 ILE A CA 1
ATOM 578 C C . ILE A 1 73 ? 5.374 -1.579 -2.806 1.00 92.44 73 ILE A C 1
ATOM 580 O O . ILE A 1 73 ? 6.262 -2.424 -2.654 1.00 92.44 73 ILE A O 1
ATOM 584 N N . SER A 1 74 ? 4.436 -1.328 -1.891 1.00 93.56 74 SER A N 1
ATOM 585 C CA . SER A 1 74 ? 4.298 -2.029 -0.610 1.00 93.56 74 SER A CA 1
ATOM 586 C C . SER A 1 74 ? 2.883 -1.898 -0.062 1.00 93.56 74 SER A C 1
ATOM 588 O O . SER A 1 74 ? 2.200 -0.913 -0.331 1.00 93.56 74 SER A O 1
ATOM 590 N N . ALA A 1 75 ? 2.461 -2.867 0.746 1.00 95.19 75 ALA A N 1
ATOM 591 C CA . ALA A 1 75 ? 1.162 -2.853 1.401 1.00 95.19 75 ALA A CA 1
ATOM 592 C C . ALA A 1 75 ? 1.257 -3.478 2.791 1.00 95.19 75 ALA A C 1
ATOM 594 O O . ALA A 1 75 ? 1.865 -4.534 2.972 1.00 95.19 75 ALA A O 1
ATOM 595 N N . ARG A 1 76 ? 0.638 -2.845 3.782 1.00 94.69 76 ARG A N 1
ATOM 596 C CA . ARG A 1 76 ? 0.594 -3.355 5.153 1.00 94.69 76 ARG A CA 1
ATOM 597 C C . ARG A 1 76 ? -0.728 -3.015 5.814 1.00 94.69 76 ARG A C 1
ATOM 599 O O . ARG A 1 76 ? -1.454 -2.142 5.355 1.00 94.69 76 ARG A O 1
ATOM 606 N N . LYS A 1 77 ? -1.005 -3.662 6.941 1.00 92.88 77 LYS A N 1
ATOM 607 C CA . LYS A 1 77 ? -2.114 -3.260 7.808 1.00 92.88 77 LYS A CA 1
ATOM 608 C C . LYS A 1 77 ? -1.865 -1.855 8.359 1.00 92.88 77 LYS A C 1
ATOM 610 O O . LYS A 1 77 ? -0.728 -1.513 8.710 1.00 92.88 77 LYS A O 1
ATOM 615 N N . ALA A 1 78 ? -2.929 -1.062 8.430 1.00 88.12 78 ALA A N 1
ATOM 616 C CA . ALA A 1 78 ? -2.892 0.227 9.103 1.00 88.12 78 ALA A CA 1
ATOM 617 C C . ALA A 1 78 ? -2.595 0.029 10.595 1.00 88.12 78 ALA A C 1
ATOM 619 O O . ALA A 1 78 ? -3.114 -0.893 11.231 1.00 88.12 78 ALA A O 1
ATOM 620 N N . THR A 1 79 ? -1.737 0.878 11.154 1.00 83.44 79 THR A N 1
ATOM 621 C CA . THR A 1 79 ? -1.532 0.957 12.603 1.00 83.44 79 THR A CA 1
ATOM 622 C C . THR A 1 79 ? -2.774 1.543 13.266 1.00 83.44 79 THR A C 1
ATOM 624 O O . THR A 1 79 ? -3.546 2.247 12.626 1.00 83.44 79 THR A O 1
ATOM 627 N N . ARG A 1 80 ? -2.959 1.324 14.573 1.00 78.94 80 ARG A N 1
ATOM 628 C CA . ARG A 1 80 ? -4.095 1.910 15.313 1.00 78.94 80 ARG A CA 1
ATOM 629 C C . ARG A 1 80 ? -4.185 3.434 15.175 1.00 78.94 80 ARG A C 1
ATOM 631 O O . ARG A 1 80 ? -5.277 3.980 15.234 1.00 78.94 80 ARG A O 1
ATOM 638 N N . GLN A 1 81 ? -3.048 4.110 15.015 1.00 76.19 81 GLN A N 1
ATOM 639 C CA . GLN A 1 81 ? -3.004 5.558 14.835 1.00 76.19 81 GLN A CA 1
ATOM 640 C C . GLN A 1 81 ? -3.502 5.972 13.444 1.00 76.19 81 GLN A C 1
ATOM 642 O O . GLN A 1 81 ? -4.309 6.885 13.341 1.00 76.19 81 GLN A O 1
ATOM 647 N N . GLU A 1 82 ? -3.088 5.262 12.393 1.00 77.38 82 GLU A N 1
ATOM 648 C CA . GLU A 1 82 ? -3.576 5.479 11.020 1.00 77.38 82 GLU A CA 1
ATOM 649 C C . GLU A 1 82 ? -5.050 5.086 10.860 1.00 77.38 82 GLU A C 1
ATOM 651 O O . GLU A 1 82 ? -5.777 5.729 10.109 1.00 77.38 82 GLU A O 1
ATOM 656 N N . GLN A 1 83 ? -5.500 4.060 11.592 1.00 74.56 83 GLN A N 1
ATOM 657 C CA . GLN A 1 83 ? -6.911 3.677 11.656 1.00 74.56 83 GLN A CA 1
ATOM 658 C C . GLN A 1 83 ? -7.754 4.808 12.231 1.00 74.56 83 GLN A C 1
ATOM 660 O O . GLN A 1 83 ? -8.692 5.253 11.584 1.00 74.56 83 GLN A O 1
ATOM 665 N N . ARG A 1 84 ? -7.351 5.356 13.384 1.00 72.94 84 ARG A N 1
ATOM 666 C CA . ARG A 1 84 ? -8.033 6.513 13.975 1.00 72.94 84 ARG A CA 1
ATOM 667 C C . ARG A 1 84 ? -8.014 7.733 13.071 1.00 72.94 84 ARG A C 1
ATOM 669 O O . ARG A 1 84 ? -9.041 8.366 12.924 1.00 72.94 84 ARG A O 1
ATOM 676 N N . PHE A 1 85 ? -6.888 8.035 12.429 1.00 70.62 85 PHE A N 1
ATOM 677 C CA . PHE A 1 85 ? -6.805 9.174 11.510 1.00 70.62 85 PHE A CA 1
ATOM 678 C C . PHE A 1 85 ? -7.776 9.049 10.323 1.00 70.62 85 PHE A C 1
ATOM 680 O O . PHE A 1 85 ? -8.316 10.042 9.850 1.00 70.62 85 PHE A O 1
ATOM 687 N N . TYR A 1 86 ? -8.018 7.825 9.856 1.00 68.62 86 TYR A N 1
ATOM 688 C CA . TYR A 1 86 ? -9.003 7.534 8.817 1.00 68.62 86 TYR A CA 1
ATOM 689 C C . TYR A 1 86 ? -10.450 7.561 9.345 1.00 68.62 86 TYR A C 1
ATOM 691 O O . TYR A 1 86 ? -11.330 8.094 8.680 1.00 68.62 86 TYR A O 1
ATOM 699 N N . GLU A 1 87 ? -10.699 7.021 10.543 1.00 67.94 87 GLU A N 1
ATOM 700 C CA . GLU A 1 87 ? -12.025 6.976 11.182 1.00 67.94 87 GLU A CA 1
ATOM 701 C C . GLU A 1 87 ? -12.506 8.343 11.693 1.00 67.94 87 GLU A C 1
ATOM 703 O O . GLU A 1 87 ? -13.701 8.624 11.658 1.00 67.94 87 GLU A O 1
ATOM 708 N N . GLU A 1 88 ? -11.592 9.193 12.167 1.00 66.19 88 GLU A N 1
ATOM 709 C CA . GLU A 1 88 ? -11.892 10.537 12.679 1.00 66.19 88 GLU A CA 1
ATOM 710 C C . GLU A 1 88 ? -12.211 11.534 11.557 1.00 66.19 88 GLU A C 1
ATOM 712 O O . GLU A 1 88 ? -12.699 12.617 11.860 1.00 66.19 88 GLU A O 1
ATOM 717 N N . GLY A 1 89 ? -12.009 11.138 10.292 1.00 60.47 89 GLY A N 1
ATOM 718 C CA . GLY A 1 89 ? -12.522 11.815 9.105 1.00 60.47 89 GLY A CA 1
ATOM 719 C C . GLY A 1 89 ? -12.187 13.301 9.048 1.00 60.47 89 GLY A C 1
ATOM 720 O O . GLY A 1 89 ? -13.062 14.096 9.346 1.00 60.47 89 GLY A O 1
ATOM 721 N N . ILE A 1 90 ? -10.954 13.627 8.632 1.00 48.84 90 ILE A N 1
ATOM 722 C CA . ILE A 1 90 ? -10.463 14.955 8.180 1.00 48.84 90 ILE A CA 1
ATOM 723 C C . ILE A 1 90 ? -11.090 16.172 8.887 1.00 48.84 90 ILE A C 1
ATOM 725 O O . ILE A 1 90 ? -12.200 16.605 8.503 1.00 48.84 90 ILE A O 1
#

Mean predicted aligned error: 5.27 Å